Protein AF-A0A518D4C3-F1 (afdb_monomer_lite)

Organism: NCBI:txid2528008

Radius of gyration: 28.23 Å; chains: 1; bounding box: 60×50×98 Å

pLDDT: mean 74.38, std 13.02, range [44.0, 96.69]

Sequence (116 aa):
MKLHIKATRTKRGAALVEYGLLVAGVAVVALAAVAVLGNKVGDLFATSAAVLPGAHEGDNAPIATGQIATTTTVDGVVTLETNPESINTIGENLGVDLSDLVIDTSGNSSSGSGGN

Structure (mmCIF, N/CA/C/O backbone):
data_AF-A0A518D4C3-F1
#
_entry.id   AF-A0A518D4C3-F1
#
loop_
_atom_site.group_PDB
_atom_site.id
_atom_site.type_symbol
_atom_site.label_atom_id
_atom_site.label_alt_id
_atom_site.label_comp_id
_atom_site.label_asym_id
_atom_site.label_entity_id
_atom_site.label_seq_id
_atom_site.pdbx_PDB_ins_code
_atom_site.Cartn_x
_atom_site.Cartn_y
_atom_site.Cartn_z
_atom_site.occupancy
_atom_site.B_iso_or_equiv
_atom_site.auth_seq_id
_atom_site.auth_comp_id
_atom_site.auth_asym_id
_atom_site.auth_atom_id
_atom_site.pdbx_PDB_model_num
ATOM 1 N N . MET A 1 1 ? -36.918 -0.487 57.537 1.00 45.22 1 MET A N 1
ATOM 2 C CA . MET A 1 1 ? -35.991 0.203 56.611 1.00 45.22 1 MET A CA 1
ATOM 3 C C . MET A 1 1 ? -35.555 -0.785 55.540 1.00 45.22 1 MET A C 1
ATOM 5 O O . MET A 1 1 ? -34.977 -1.804 55.889 1.00 45.22 1 MET A O 1
ATOM 9 N N . LYS A 1 2 ? -35.896 -0.552 54.266 1.00 44.00 2 LYS A N 1
ATOM 10 C CA . LYS A 1 2 ? -35.452 -1.403 53.151 1.00 44.00 2 LYS A CA 1
ATOM 11 C C . LYS A 1 2 ? -34.194 -0.789 52.542 1.00 44.00 2 LYS A C 1
ATOM 13 O O . LYS A 1 2 ? -34.238 0.327 52.035 1.00 44.00 2 LYS A O 1
ATOM 18 N N . LEU A 1 3 ? -33.079 -1.505 52.658 1.00 55.97 3 LEU A N 1
ATOM 19 C CA . LEU A 1 3 ? -31.786 -1.097 52.124 1.00 55.97 3 LEU A CA 1
ATOM 20 C C . LEU A 1 3 ? -31.728 -1.495 50.643 1.00 55.97 3 LEU A C 1
ATOM 22 O O . LEU A 1 3 ? -31.588 -2.670 50.309 1.00 55.97 3 LEU A O 1
ATOM 26 N N . HIS A 1 4 ? -31.882 -0.523 49.747 1.00 63.03 4 HIS A N 1
ATOM 27 C CA . HIS A 1 4 ? -31.723 -0.741 48.312 1.00 63.03 4 HIS A CA 1
ATOM 28 C C . HIS A 1 4 ? -30.231 -0.788 47.963 1.00 63.03 4 HIS A C 1
ATOM 30 O O . HIS A 1 4 ? -29.590 0.242 47.757 1.00 63.03 4 HIS A O 1
ATOM 36 N N . ILE A 1 5 ? -29.672 -1.997 47.906 1.00 63.66 5 ILE A N 1
ATOM 37 C CA . ILE A 1 5 ? -28.316 -2.245 47.409 1.00 63.66 5 ILE A CA 1
ATOM 38 C C . ILE A 1 5 ? -28.327 -2.020 45.893 1.00 63.66 5 ILE A C 1
ATOM 40 O O . ILE A 1 5 ? -28.855 -2.824 45.125 1.00 63.66 5 ILE A O 1
ATOM 44 N N . LYS A 1 6 ? -27.775 -0.887 45.457 1.00 59.59 6 LYS A N 1
ATOM 45 C CA . LYS A 1 6 ? -27.627 -0.548 44.040 1.00 59.59 6 LYS A CA 1
ATOM 46 C C . LYS A 1 6 ? -26.431 -1.323 43.482 1.00 59.59 6 LYS A C 1
ATOM 48 O O . LYS A 1 6 ? -25.296 -1.088 43.885 1.00 59.59 6 LYS A O 1
ATOM 53 N N . ALA A 1 7 ? -26.690 -2.260 42.572 1.00 58.16 7 ALA A N 1
ATOM 54 C CA . ALA A 1 7 ? -25.660 -3.062 41.920 1.00 58.16 7 ALA A CA 1
ATOM 55 C C . ALA A 1 7 ? -24.684 -2.167 41.133 1.00 58.16 7 ALA A C 1
ATOM 57 O O . ALA A 1 7 ? -25.041 -1.580 40.111 1.00 58.16 7 ALA A O 1
ATOM 58 N N . THR A 1 8 ? -23.432 -2.086 41.581 1.00 59.84 8 THR A N 1
ATOM 59 C CA . THR A 1 8 ? -22.308 -1.467 40.861 1.00 59.84 8 THR A CA 1
ATOM 60 C C . THR A 1 8 ? -21.817 -2.411 39.753 1.00 59.84 8 THR A C 1
ATOM 62 O O . THR A 1 8 ? -20.685 -2.886 39.741 1.00 59.84 8 THR A O 1
ATOM 65 N N . ARG A 1 9 ? -22.704 -2.758 38.814 1.00 60.16 9 ARG A N 1
ATOM 66 C CA . ARG A 1 9 ? -22.440 -3.751 37.765 1.00 60.16 9 ARG A CA 1
ATOM 67 C C . ARG A 1 9 ? -21.580 -3.141 36.633 1.00 60.16 9 ARG A C 1
ATOM 69 O O . ARG A 1 9 ? -21.970 -2.174 35.990 1.00 60.16 9 ARG A O 1
ATOM 76 N N . THR A 1 10 ? -20.382 -3.709 36.447 1.00 59.38 10 THR A N 1
ATOM 77 C CA . THR A 1 10 ? -19.618 -3.875 35.181 1.00 59.38 10 THR A CA 1
ATOM 78 C C . THR A 1 10 ? -19.096 -2.668 34.378 1.00 59.38 10 THR A C 1
ATOM 80 O O . THR A 1 10 ? -18.765 -2.838 33.208 1.00 59.38 10 THR A O 1
ATOM 83 N N . LYS A 1 11 ? -18.879 -1.480 34.960 1.00 61.22 11 LYS A N 1
ATOM 84 C CA . LYS A 1 11 ? -18.217 -0.375 34.214 1.00 61.22 11 LYS A CA 1
ATOM 85 C C . LYS A 1 11 ? -16.746 -0.637 33.839 1.00 61.22 11 LYS A C 1
ATOM 87 O O . LYS A 1 11 ? -16.250 -0.058 32.883 1.00 61.22 11 LYS A O 1
ATOM 92 N N . ARG A 1 12 ? -16.051 -1.522 34.568 1.00 64.94 12 ARG A N 1
ATOM 93 C CA . ARG A 1 12 ? -14.614 -1.796 34.359 1.00 64.94 12 ARG A CA 1
ATOM 94 C C . ARG A 1 12 ? -14.316 -2.515 33.037 1.00 64.94 12 ARG A C 1
ATOM 96 O O . ARG A 1 12 ? -13.349 -2.166 32.378 1.00 64.94 12 ARG A O 1
ATOM 103 N N . GLY A 1 13 ? -15.146 -3.487 32.646 1.00 67.94 13 GLY A N 1
ATOM 104 C CA . GLY A 1 13 ? -14.976 -4.216 31.381 1.00 67.94 13 GLY A CA 1
ATOM 105 C C . GLY A 1 13 ? -15.432 -3.411 30.163 1.00 67.94 13 GLY A C 1
ATOM 106 O O . GLY A 1 13 ? -14.777 -3.442 29.130 1.00 67.94 13 GLY A O 1
ATOM 107 N N . ALA A 1 14 ? -16.510 -2.633 30.311 1.00 79.56 14 ALA A N 1
ATOM 108 C CA . ALA A 1 14 ? -17.015 -1.758 29.254 1.00 79.56 14 ALA A CA 1
ATOM 109 C C . ALA A 1 14 ? -16.000 -0.668 28.875 1.00 79.56 14 ALA A C 1
ATOM 111 O O . ALA A 1 14 ? -15.735 -0.472 27.695 1.00 79.56 14 ALA A O 1
ATOM 112 N N . ALA A 1 15 ? -15.358 -0.042 29.868 1.00 79.19 15 ALA A N 1
ATOM 113 C CA . ALA A 1 15 ? -14.311 0.947 29.622 1.00 79.19 15 ALA A CA 1
ATOM 114 C C . ALA A 1 15 ? -13.106 0.345 28.874 1.00 79.19 15 ALA A C 1
ATOM 116 O O . ALA A 1 15 ? -12.551 0.975 27.983 1.00 79.19 15 ALA A O 1
ATOM 117 N N . LEU A 1 16 ? -12.719 -0.895 29.199 1.00 81.00 16 LEU A N 1
ATOM 118 C CA . LEU A 1 16 ? -11.617 -1.586 28.522 1.00 81.00 16 LEU A CA 1
ATOM 119 C C . LEU A 1 16 ? -11.909 -1.791 27.024 1.00 81.00 16 LEU A C 1
ATOM 121 O O . LEU A 1 16 ? -11.028 -1.613 26.185 1.00 81.00 16 LEU A O 1
ATOM 125 N N . VAL A 1 17 ? -13.160 -2.120 26.692 1.00 87.69 17 VAL A N 1
ATOM 126 C CA . VAL A 1 17 ? -13.611 -2.308 25.308 1.00 87.69 17 VAL A CA 1
ATOM 127 C C . VAL A 1 17 ? -13.759 -0.977 24.570 1.00 87.69 17 VAL A C 1
ATOM 129 O O . VAL A 1 17 ? -13.381 -0.916 23.406 1.00 87.69 17 VAL A O 1
ATOM 132 N N . GLU A 1 18 ? -14.235 0.092 25.218 1.00 85.56 18 GLU A N 1
ATOM 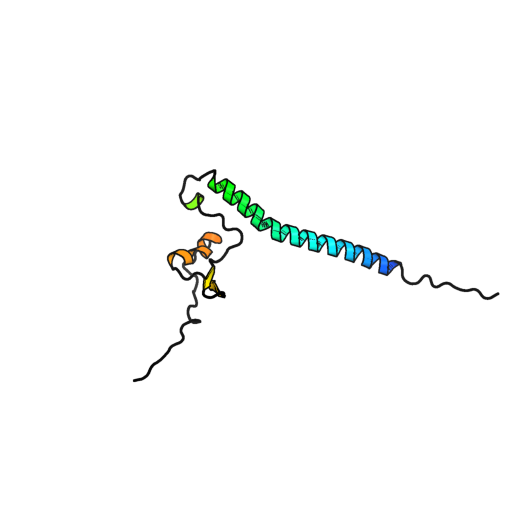133 C CA . GLU A 1 18 ? -14.316 1.430 24.606 1.00 85.56 18 GLU A CA 1
ATOM 134 C C . GLU A 1 18 ? -12.946 1.914 24.128 1.00 85.56 18 GLU A C 1
ATOM 136 O O . GLU A 1 18 ? -12.783 2.246 22.955 1.00 85.56 18 GLU A O 1
ATOM 141 N N . TYR A 1 19 ? -11.937 1.890 25.003 1.00 93.00 19 TYR A N 1
ATOM 142 C CA . TYR A 1 19 ? -10.588 2.304 24.614 1.00 93.00 19 TYR A CA 1
ATOM 143 C C . TYR A 1 19 ? -9.966 1.355 23.580 1.00 93.00 19 TYR A C 1
ATOM 145 O O . TYR A 1 19 ? -9.278 1.820 22.671 1.00 93.00 19 TYR A O 1
ATOM 153 N N . GLY A 1 20 ? -10.246 0.049 23.659 1.00 89.00 20 GLY A N 1
ATOM 154 C CA . GLY A 1 20 ? -9.805 -0.920 22.652 1.00 89.00 20 GLY A CA 1
ATOM 155 C C . GLY A 1 20 ? -10.386 -0.647 21.260 1.00 89.00 20 GLY A C 1
ATOM 156 O O . GLY A 1 20 ? -9.655 -0.676 20.272 1.00 89.00 20 GLY A O 1
ATOM 157 N N . LEU A 1 21 ? -11.677 -0.316 21.178 1.00 89.94 21 LEU A N 1
ATOM 158 C CA . LEU A 1 21 ? -12.353 0.034 19.924 1.00 89.94 21 LEU A CA 1
ATOM 159 C C . LEU A 1 21 ? -11.852 1.358 19.341 1.00 89.94 21 LEU A C 1
ATOM 161 O O . LEU A 1 21 ? -11.672 1.454 18.128 1.00 89.94 21 LEU A O 1
ATOM 165 N N . LEU A 1 22 ? -11.574 2.354 20.186 1.00 93.00 22 LEU A N 1
ATOM 166 C CA . LEU A 1 22 ? -10.980 3.615 19.734 1.00 93.00 22 LEU A CA 1
ATOM 167 C C . LEU A 1 22 ? -9.586 3.401 19.127 1.00 93.00 22 LEU A C 1
ATOM 169 O O . LEU A 1 22 ? -9.308 3.909 18.041 1.00 93.00 22 LEU A O 1
ATOM 173 N N . VAL A 1 23 ? -8.730 2.609 19.781 1.00 94.94 23 VAL A N 1
ATOM 174 C CA . VAL A 1 23 ? -7.390 2.284 19.262 1.00 94.94 23 VAL A CA 1
ATOM 175 C C . VAL A 1 23 ? -7.477 1.475 17.968 1.00 94.94 23 VAL A C 1
ATOM 177 O O . VAL A 1 23 ? -6.766 1.786 17.012 1.00 94.94 23 VAL A O 1
ATOM 180 N N . ALA A 1 24 ? -8.372 0.486 17.897 1.00 94.94 24 ALA A N 1
ATOM 181 C CA . ALA A 1 24 ? -8.587 -0.294 16.680 1.00 94.94 24 ALA A CA 1
ATOM 182 C C . ALA A 1 24 ? -9.036 0.589 15.501 1.00 94.94 24 ALA A C 1
ATOM 184 O O . ALA A 1 24 ? -8.528 0.435 14.392 1.00 94.94 24 ALA A O 1
ATOM 185 N N . GLY A 1 25 ? -9.926 1.557 15.742 1.00 95.69 25 GLY A N 1
ATOM 186 C CA . GLY A 1 25 ? -10.369 2.505 14.718 1.00 95.69 25 GLY A CA 1
ATOM 187 C C . GLY A 1 25 ? -9.225 3.355 14.160 1.00 95.69 25 GLY A C 1
ATOM 188 O O . GLY A 1 25 ? -9.053 3.435 12.944 1.00 95.69 25 GLY A O 1
ATOM 189 N N . VAL A 1 26 ? -8.397 3.936 15.034 1.00 96.12 26 VAL A N 1
ATOM 190 C CA . VAL A 1 26 ? -7.228 4.730 14.608 1.00 96.12 26 VAL A CA 1
ATOM 191 C C . VAL A 1 26 ? -6.218 3.867 13.851 1.00 96.12 26 VAL A C 1
ATOM 193 O O . VAL A 1 26 ? -5.689 4.305 12.831 1.00 96.12 26 VAL A O 1
ATOM 196 N N . ALA A 1 27 ? -5.988 2.630 14.300 1.00 96.56 27 ALA A N 1
ATOM 197 C CA . ALA A 1 27 ? -5.075 1.704 13.637 1.00 96.56 27 ALA A CA 1
ATOM 198 C C . ALA A 1 27 ? -5.516 1.375 12.201 1.00 96.56 27 ALA A C 1
ATOM 200 O O . ALA A 1 27 ? -4.691 1.409 11.289 1.00 96.56 27 ALA A O 1
ATOM 201 N N . VAL A 1 28 ? -6.809 1.118 11.975 1.00 96.69 28 VAL A N 1
ATOM 202 C CA . VAL A 1 28 ? -7.346 0.845 10.629 1.00 96.69 28 VAL A CA 1
ATOM 203 C C . VAL A 1 28 ? -7.195 2.059 9.711 1.00 96.69 28 VAL A C 1
ATOM 205 O O . VAL A 1 28 ? -6.780 1.909 8.562 1.00 96.69 28 VAL A O 1
ATOM 208 N N . VAL A 1 29 ? -7.478 3.266 10.210 1.00 95.69 29 VAL A N 1
ATOM 209 C CA . VAL A 1 29 ? -7.314 4.504 9.428 1.00 95.69 29 VAL A CA 1
ATOM 210 C C . VAL A 1 29 ? -5.847 4.739 9.072 1.00 95.69 29 VAL A C 1
ATOM 212 O O . VAL A 1 29 ? -5.543 5.055 7.922 1.00 95.69 29 VAL A O 1
ATOM 215 N N . ALA A 1 30 ? -4.933 4.546 10.025 1.00 95.19 30 ALA A N 1
ATOM 216 C CA . ALA A 1 30 ? -3.500 4.664 9.776 1.00 95.19 30 ALA A CA 1
ATOM 217 C C . ALA A 1 30 ? -3.024 3.642 8.732 1.00 95.19 30 ALA A C 1
ATOM 219 O O . ALA A 1 30 ? -2.285 4.002 7.819 1.00 95.19 30 ALA A O 1
ATOM 220 N N . LEU A 1 31 ? -3.494 2.395 8.810 1.00 94.00 31 LEU A N 1
ATOM 221 C CA . LEU A 1 31 ? -3.158 1.352 7.841 1.00 94.00 31 LEU A CA 1
ATOM 222 C C . LEU A 1 31 ? -3.670 1.690 6.433 1.00 94.00 31 LEU A C 1
ATOM 224 O O . LEU A 1 31 ? -2.920 1.569 5.466 1.00 94.00 31 LEU A O 1
ATOM 228 N N . ALA A 1 32 ? -4.907 2.178 6.314 1.00 92.94 32 ALA A N 1
ATOM 229 C CA . ALA A 1 32 ? -5.458 2.630 5.037 1.00 92.94 32 ALA A CA 1
ATOM 230 C C . ALA A 1 32 ? -4.669 3.818 4.459 1.00 92.94 32 ALA A C 1
ATOM 232 O O . ALA A 1 32 ? -4.368 3.842 3.265 1.00 92.94 32 ALA A O 1
ATOM 233 N N . ALA A 1 33 ? -4.287 4.780 5.304 1.00 93.31 33 ALA A N 1
ATOM 234 C CA . ALA A 1 33 ? -3.474 5.918 4.890 1.00 93.31 33 ALA A CA 1
ATOM 235 C C . ALA A 1 33 ? -2.098 5.476 4.371 1.00 93.31 33 ALA A C 1
ATOM 237 O O . ALA A 1 33 ? -1.681 5.933 3.310 1.00 93.31 33 ALA A O 1
ATOM 238 N N . VAL A 1 34 ? -1.421 4.558 5.069 1.00 91.75 34 VAL A N 1
ATOM 239 C CA . VAL A 1 34 ? -0.117 4.018 4.644 1.00 91.75 34 VAL A CA 1
ATOM 240 C C . VAL A 1 34 ? -0.239 3.256 3.323 1.00 91.75 34 VAL A C 1
ATOM 242 O O . VAL A 1 34 ? 0.578 3.469 2.428 1.00 91.75 34 VAL A O 1
ATOM 245 N N . ALA A 1 35 ? -1.280 2.434 3.162 1.00 88.56 35 ALA A N 1
ATOM 246 C CA . ALA A 1 35 ? -1.515 1.682 1.931 1.00 88.56 35 ALA A CA 1
ATOM 247 C C . ALA A 1 35 ? -1.710 2.599 0.708 1.00 88.56 35 ALA A C 1
ATOM 249 O O . ALA A 1 35 ? -1.146 2.341 -0.352 1.00 88.56 35 ALA A O 1
ATOM 250 N N . VAL A 1 36 ? -2.460 3.697 0.853 1.00 87.31 36 VAL A N 1
ATOM 251 C CA . VAL A 1 36 ? -2.673 4.670 -0.237 1.00 87.31 36 VAL A CA 1
ATOM 252 C C . VAL A 1 36 ? -1.444 5.557 -0.468 1.00 87.31 36 VAL A C 1
ATOM 254 O O . VAL A 1 36 ? -1.171 5.960 -1.601 1.00 87.31 36 VAL A O 1
ATOM 257 N N . LEU A 1 37 ? -0.705 5.889 0.591 1.00 89.44 37 LEU A N 1
ATOM 258 C CA . LEU A 1 37 ? 0.460 6.767 0.511 1.00 89.44 37 LEU A CA 1
ATOM 259 C C . LEU A 1 37 ? 1.648 6.104 -0.202 1.00 89.44 37 LEU A C 1
ATOM 261 O O . LEU A 1 37 ? 2.369 6.804 -0.908 1.00 89.44 37 LEU A O 1
ATOM 265 N N . GLY A 1 38 ? 1.830 4.786 -0.065 1.00 83.62 38 GLY A N 1
ATOM 266 C CA . GLY A 1 38 ? 2.965 4.052 -0.644 1.00 83.62 38 GLY A CA 1
ATOM 267 C C . GLY A 1 38 ? 3.173 4.308 -2.142 1.00 83.62 38 GLY A C 1
ATOM 268 O O . GLY A 1 38 ? 4.249 4.750 -2.540 1.00 83.62 38 GLY A O 1
ATOM 269 N N . ASN A 1 39 ? 2.129 4.136 -2.959 1.00 84.44 39 ASN A N 1
ATOM 270 C CA . ASN A 1 39 ? 2.226 4.365 -4.408 1.00 84.44 39 ASN A CA 1
ATOM 271 C C . ASN A 1 39 ? 2.507 5.836 -4.749 1.00 84.44 39 ASN A C 1
ATOM 273 O O . ASN A 1 39 ? 3.335 6.119 -5.603 1.00 84.44 39 ASN A O 1
ATOM 277 N N . LYS A 1 40 ? 1.890 6.782 -4.028 1.00 87.31 40 LYS A N 1
ATOM 278 C CA . LYS A 1 40 ? 2.086 8.227 -4.259 1.00 87.31 40 LYS A CA 1
ATOM 279 C C . LYS A 1 40 ? 3.516 8.673 -3.968 1.00 87.31 40 LYS A C 1
ATOM 281 O O . LYS A 1 40 ? 4.038 9.556 -4.640 1.00 87.31 40 LYS A O 1
ATOM 286 N N . VAL A 1 41 ? 4.135 8.090 -2.943 1.00 89.75 41 VAL A N 1
ATOM 287 C CA . VAL A 1 41 ? 5.551 8.321 -2.644 1.00 89.75 41 VAL A CA 1
ATOM 288 C C . VAL A 1 41 ? 6.418 7.751 -3.769 1.00 89.75 41 VAL A C 1
ATOM 290 O O . VAL A 1 41 ? 7.331 8.439 -4.220 1.00 89.75 41 VAL A O 1
ATOM 293 N N . GLY A 1 42 ? 6.087 6.560 -4.278 1.00 86.75 42 GLY A N 1
ATOM 294 C CA . GLY A 1 42 ? 6.713 5.982 -5.472 1.00 86.75 42 GLY A CA 1
ATOM 295 C C . GLY A 1 42 ? 6.657 6.911 -6.690 1.00 86.75 42 GLY A C 1
ATOM 296 O O . GLY A 1 42 ? 7.695 7.191 -7.286 1.00 86.75 42 GLY A O 1
ATOM 297 N N . ASP A 1 43 ? 5.487 7.480 -6.994 1.00 84.44 43 ASP A N 1
ATOM 298 C CA . ASP A 1 43 ? 5.295 8.417 -8.114 1.00 84.44 43 ASP A CA 1
ATOM 299 C C . ASP A 1 43 ? 6.143 9.699 -7.974 1.00 84.44 43 ASP A C 1
ATOM 301 O O . ASP A 1 43 ? 6.654 10.239 -8.962 1.00 84.44 43 ASP A O 1
ATOM 305 N N . LEU A 1 44 ? 6.334 10.197 -6.744 1.00 87.38 44 LEU A N 1
ATOM 306 C CA . LEU A 1 44 ? 7.205 11.350 -6.477 1.00 87.38 44 LEU A CA 1
ATOM 307 C C . LEU A 1 44 ? 8.678 11.032 -6.753 1.00 87.38 44 LEU A C 1
ATOM 309 O O . LEU A 1 44 ? 9.386 11.855 -7.344 1.00 87.38 44 LEU A O 1
ATOM 313 N N . PHE A 1 45 ? 9.142 9.846 -6.359 1.00 87.19 45 PHE A N 1
ATOM 314 C CA . PHE A 1 45 ? 10.494 9.397 -6.684 1.00 87.19 45 PHE A CA 1
ATOM 315 C C . PHE A 1 45 ? 10.658 9.156 -8.187 1.00 87.19 45 PHE A C 1
ATOM 317 O O . PHE A 1 45 ? 11.658 9.599 -8.747 1.00 87.19 45 PHE A O 1
ATOM 324 N N . ALA A 1 46 ? 9.658 8.571 -8.852 1.00 84.38 46 ALA A N 1
ATOM 325 C CA . ALA A 1 46 ? 9.641 8.385 -10.304 1.00 84.38 46 ALA A CA 1
ATOM 326 C C . ALA A 1 46 ? 9.778 9.719 -11.052 1.00 84.38 46 ALA A C 1
ATOM 328 O O . ALA A 1 46 ? 10.604 9.863 -11.949 1.00 84.38 46 ALA A O 1
ATOM 329 N N . THR A 1 47 ? 9.010 10.725 -10.627 1.00 85.06 47 THR A N 1
ATOM 330 C CA . THR A 1 47 ? 9.078 12.083 -11.185 1.00 85.06 47 THR A CA 1
ATOM 331 C C . THR A 1 47 ? 10.456 12.705 -10.968 1.00 85.06 47 THR A C 1
ATOM 333 O O . THR A 1 47 ? 11.002 13.342 -11.865 1.00 85.06 47 THR A O 1
ATOM 336 N N . SER A 1 48 ? 11.040 12.508 -9.784 1.00 85.62 48 SER A N 1
ATOM 337 C CA . SER A 1 48 ? 12.368 13.038 -9.466 1.00 85.62 48 SER A CA 1
ATOM 338 C C . SER A 1 48 ? 13.459 12.374 -10.313 1.00 85.62 48 SER A C 1
ATOM 340 O O . SER A 1 48 ? 14.326 13.077 -10.825 1.00 85.62 48 SER A O 1
ATOM 342 N N . ALA A 1 49 ? 13.385 11.054 -10.518 1.00 83.31 49 ALA A N 1
ATOM 343 C CA . ALA A 1 49 ? 14.294 10.305 -11.386 1.00 83.31 49 ALA A CA 1
ATOM 344 C C . ALA A 1 49 ? 14.165 10.731 -12.859 1.00 83.31 49 ALA A C 1
ATOM 346 O O . ALA A 1 49 ? 15.170 10.927 -13.532 1.00 83.31 49 ALA A O 1
ATOM 347 N N . ALA A 1 50 ? 12.945 10.990 -13.340 1.00 80.38 50 ALA A N 1
ATOM 348 C CA . ALA A 1 50 ? 12.724 11.489 -14.698 1.00 80.38 50 ALA A CA 1
ATOM 349 C C . ALA A 1 50 ? 13.348 12.879 -14.945 1.00 80.38 50 ALA A C 1
ATOM 351 O O . ALA A 1 50 ? 13.758 13.187 -16.063 1.00 80.38 50 ALA A O 1
ATOM 352 N N . VAL A 1 51 ? 13.424 13.729 -13.913 1.00 84.69 51 VAL A N 1
ATOM 353 C CA . VAL A 1 51 ? 14.053 15.062 -13.994 1.00 84.69 51 VAL A CA 1
ATOM 354 C C . VAL A 1 51 ? 15.576 14.999 -13.806 1.00 84.69 51 VAL A C 1
ATOM 356 O O . VAL A 1 51 ? 16.289 15.888 -14.274 1.00 84.69 51 VAL A O 1
ATOM 359 N N . LEU A 1 52 ? 16.086 13.957 -13.146 1.00 84.62 52 LEU A N 1
ATOM 360 C CA . LEU A 1 52 ? 17.507 13.728 -12.870 1.00 84.62 52 LEU A CA 1
ATOM 361 C C . LEU A 1 52 ? 17.976 12.440 -13.570 1.00 84.62 52 LEU A C 1
ATOM 363 O O . LEU A 1 52 ? 18.212 11.442 -12.888 1.00 84.62 52 LEU A O 1
ATOM 367 N N . PRO A 1 53 ? 18.106 12.447 -14.912 1.00 79.50 53 PRO A N 1
ATOM 368 C CA . PRO A 1 53 ? 18.447 11.246 -15.660 1.00 79.50 53 PRO A CA 1
ATOM 369 C C . PRO A 1 53 ? 19.816 10.692 -15.247 1.00 79.50 53 PRO A C 1
ATOM 371 O O . PRO A 1 53 ? 20.791 11.437 -15.093 1.00 79.50 53 PRO A O 1
ATOM 374 N N . GLY A 1 54 ? 19.869 9.374 -15.068 1.00 77.31 54 GLY A N 1
ATOM 375 C CA . GLY A 1 54 ? 21.080 8.624 -14.767 1.00 77.31 54 GLY A CA 1
ATOM 376 C C . GLY A 1 54 ? 21.974 8.439 -15.992 1.00 77.31 54 GLY A C 1
ATOM 377 O O . GLY A 1 54 ? 21.624 8.779 -17.124 1.00 77.31 54 GLY A O 1
ATOM 378 N N . ALA A 1 55 ? 23.175 7.915 -15.753 1.00 69.56 55 ALA A N 1
ATOM 379 C CA . ALA A 1 55 ? 24.204 7.771 -16.782 1.00 69.56 55 ALA A CA 1
ATOM 380 C C . ALA A 1 55 ? 23.923 6.624 -17.769 1.00 69.56 55 ALA A C 1
ATOM 382 O O . ALA A 1 55 ? 24.549 6.578 -18.828 1.00 69.56 55 ALA A O 1
ATOM 383 N N . HIS A 1 56 ? 23.001 5.716 -17.435 1.00 64.69 56 HIS A N 1
ATOM 384 C CA . HIS A 1 56 ? 22.653 4.560 -18.254 1.00 64.69 56 HIS A CA 1
ATOM 385 C C . HIS A 1 56 ? 21.159 4.544 -18.582 1.00 64.69 56 HIS A C 1
ATOM 387 O O . HIS A 1 56 ? 20.327 5.003 -17.805 1.00 64.69 56 HIS A O 1
ATOM 393 N N . GLU A 1 57 ? 20.811 3.978 -19.738 1.00 59.84 57 GLU A N 1
ATOM 394 C CA . GLU A 1 57 ? 19.432 3.924 -20.248 1.00 59.84 57 GLU A CA 1
ATOM 395 C C . GLU A 1 57 ? 18.470 3.196 -19.293 1.00 59.84 57 GLU A C 1
ATOM 397 O O . GLU A 1 57 ? 17.301 3.564 -19.209 1.00 59.84 57 GLU A O 1
ATOM 402 N N . GLY A 1 58 ? 18.975 2.235 -18.510 1.00 63.09 58 GLY A N 1
ATOM 403 C CA . GLY A 1 58 ? 18.203 1.538 -17.476 1.00 63.09 58 GLY A CA 1
ATOM 404 C C . GLY A 1 58 ? 17.827 2.404 -16.266 1.00 63.09 58 GLY A C 1
ATOM 405 O O . GLY A 1 58 ? 16.815 2.135 -15.627 1.00 63.09 58 GLY A O 1
ATOM 406 N N . ASP A 1 59 ? 18.575 3.475 -15.982 1.00 67.44 59 ASP A N 1
ATOM 407 C CA . ASP A 1 59 ? 18.332 4.356 -14.826 1.00 67.44 59 ASP A CA 1
ATOM 408 C C . ASP A 1 59 ? 17.164 5.329 -15.070 1.00 67.44 59 ASP A C 1
ATOM 410 O O . ASP A 1 59 ? 16.632 5.929 -14.135 1.00 67.44 59 ASP A O 1
ATOM 414 N N . ASN A 1 60 ? 16.761 5.483 -16.335 1.00 69.25 60 ASN A N 1
ATOM 415 C CA . ASN A 1 60 ? 15.695 6.388 -16.768 1.00 69.25 60 ASN A CA 1
ATOM 416 C C . ASN A 1 60 ? 14.368 5.653 -17.008 1.00 69.25 60 ASN A C 1
ATOM 418 O O . ASN A 1 60 ? 13.414 6.245 -17.522 1.00 69.25 60 ASN A O 1
ATOM 422 N N . ALA A 1 61 ? 14.305 4.361 -16.676 1.00 70.38 61 ALA A N 1
ATOM 423 C CA . ALA A 1 61 ? 13.092 3.573 -16.798 1.00 70.38 61 ALA A CA 1
ATOM 424 C C . ALA A 1 61 ? 12.021 4.033 -15.781 1.00 70.38 61 ALA A C 1
ATOM 426 O O . ALA A 1 61 ? 12.353 4.541 -14.705 1.00 70.38 61 ALA A O 1
ATOM 427 N N . PRO A 1 62 ? 10.721 3.857 -16.087 1.00 69.62 62 PRO A N 1
ATOM 428 C CA . PRO A 1 62 ? 9.649 4.162 -15.145 1.00 69.62 62 PRO A CA 1
ATOM 429 C C . PRO A 1 62 ? 9.817 3.398 -13.824 1.00 69.62 62 PRO A C 1
ATOM 431 O O . PRO A 1 62 ? 9.926 2.174 -13.816 1.00 69.62 62 PRO A O 1
ATOM 434 N N . ILE A 1 63 ? 9.781 4.108 -12.693 1.00 72.19 63 ILE A N 1
ATOM 435 C CA . ILE A 1 63 ? 9.823 3.478 -11.367 1.00 72.19 63 ILE A CA 1
ATOM 436 C C . ILE A 1 63 ? 8.460 2.838 -11.078 1.00 72.19 63 ILE A C 1
ATOM 438 O O . ILE A 1 63 ? 7.512 3.511 -10.669 1.00 72.19 63 ILE A O 1
ATOM 442 N N . ALA A 1 64 ? 8.357 1.527 -11.284 1.00 69.88 64 ALA A N 1
ATOM 443 C CA . ALA A 1 64 ? 7.147 0.759 -11.016 1.00 69.88 64 ALA A CA 1
ATOM 444 C C . ALA A 1 64 ? 7.116 0.277 -9.552 1.00 69.88 64 ALA A C 1
ATOM 446 O O . ALA A 1 64 ? 7.707 -0.738 -9.189 1.00 69.88 64 ALA A O 1
ATOM 447 N N . THR A 1 65 ? 6.419 1.004 -8.674 1.00 71.19 65 THR A N 1
ATOM 448 C CA . THR A 1 65 ? 6.219 0.578 -7.276 1.00 71.19 65 THR A CA 1
ATOM 449 C C . THR A 1 65 ? 5.179 -0.539 -7.191 1.00 71.19 65 THR A C 1
ATOM 451 O O . THR A 1 65 ? 4.031 -0.361 -7.589 1.00 71.19 65 THR A O 1
ATOM 454 N N . GLY A 1 66 ? 5.566 -1.688 -6.627 1.00 70.06 66 GLY A N 1
ATOM 455 C CA . GLY A 1 66 ? 4.646 -2.783 -6.290 1.00 70.06 66 GLY A CA 1
ATOM 456 C C . GLY A 1 66 ? 4.217 -3.681 -7.458 1.00 70.06 66 GLY A C 1
ATOM 457 O O . GLY A 1 66 ? 3.483 -4.642 -7.235 1.00 70.06 66 GLY A O 1
ATOM 458 N N . GLN A 1 67 ? 4.685 -3.417 -8.680 1.00 72.00 67 GLN A N 1
ATOM 459 C CA . GLN A 1 67 ? 4.454 -4.283 -9.835 1.00 72.00 67 GLN A CA 1
ATOM 460 C C . GLN A 1 67 ? 5.572 -5.323 -9.929 1.00 72.00 67 GLN A C 1
ATOM 462 O O . GLN A 1 67 ? 6.679 -5.022 -10.357 1.00 72.00 67 GLN A O 1
ATOM 467 N N . ILE A 1 68 ? 5.279 -6.557 -9.518 1.00 73.19 68 ILE A N 1
ATOM 468 C CA . ILE A 1 68 ? 6.246 -7.663 -9.589 1.00 73.19 68 ILE A CA 1
ATOM 469 C C . ILE A 1 68 ? 6.169 -8.382 -10.936 1.00 73.19 68 ILE A C 1
ATOM 471 O O . ILE A 1 68 ? 7.192 -8.785 -11.470 1.00 73.19 68 ILE A O 1
ATOM 475 N N . ALA A 1 69 ? 4.970 -8.489 -11.508 1.00 75.38 69 ALA A N 1
ATOM 476 C CA . ALA A 1 69 ? 4.731 -9.057 -12.827 1.00 75.38 69 ALA A CA 1
ATOM 477 C C . ALA A 1 69 ? 3.945 -8.059 -13.674 1.00 75.38 69 ALA A C 1
ATOM 479 O O . ALA A 1 69 ? 2.993 -7.438 -13.192 1.00 75.38 69 ALA A O 1
ATOM 480 N N . THR A 1 70 ? 4.339 -7.904 -14.934 1.00 76.44 70 THR A N 1
ATOM 481 C CA . THR A 1 70 ? 3.608 -7.057 -15.875 1.00 76.44 70 THR A CA 1
ATOM 482 C C . THR A 1 70 ? 2.279 -7.711 -16.218 1.00 76.44 70 THR A C 1
ATOM 484 O O . THR A 1 70 ? 2.224 -8.888 -16.571 1.00 76.44 70 THR A O 1
ATOM 487 N N . THR A 1 71 ? 1.195 -6.955 -16.058 1.00 75.69 71 THR A N 1
ATOM 488 C CA . THR A 1 71 ? -0.162 -7.410 -16.367 1.00 75.69 71 THR A CA 1
ATOM 489 C C . THR A 1 71 ? -0.754 -6.535 -17.455 1.00 75.69 71 THR A C 1
ATOM 491 O O . THR A 1 71 ? -0.518 -5.328 -17.487 1.00 75.69 71 THR A O 1
ATOM 494 N N . THR A 1 72 ? -1.524 -7.145 -18.343 1.00 78.94 72 THR A N 1
ATOM 495 C CA . THR A 1 72 ? -2.246 -6.480 -19.417 1.00 78.94 72 THR A CA 1
ATOM 496 C C . THR A 1 72 ? -3.728 -6.792 -19.296 1.00 78.94 72 THR A C 1
ATOM 498 O O . THR A 1 72 ? -4.126 -7.869 -18.843 1.00 78.94 72 THR A O 1
ATOM 501 N N . THR A 1 73 ? -4.567 -5.823 -19.642 1.00 82.19 73 THR A N 1
ATOM 502 C CA . THR A 1 73 ? -6.017 -6.014 -19.617 1.00 82.19 73 THR A CA 1
ATOM 503 C C . THR A 1 73 ? -6.479 -6.389 -21.013 1.00 82.19 73 THR A C 1
ATOM 505 O O . THR A 1 73 ? -6.466 -5.551 -21.912 1.00 82.19 73 THR A O 1
ATOM 508 N N . VAL A 1 74 ? -6.9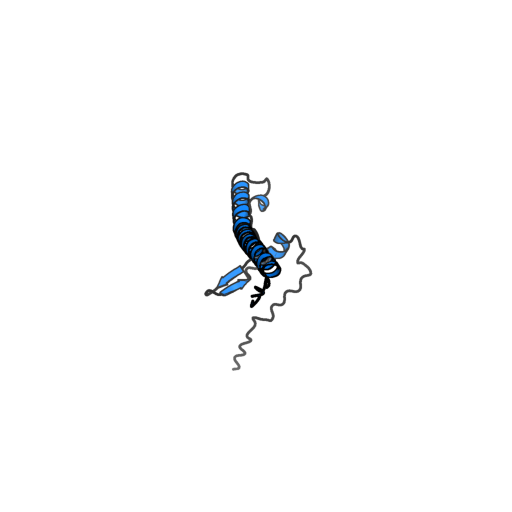22 -7.633 -21.175 1.00 80.50 74 VAL A N 1
ATOM 509 C CA . VAL A 1 74 ? -7.545 -8.125 -22.408 1.00 80.50 74 VAL A CA 1
ATOM 510 C C . VAL A 1 74 ? -9.015 -8.361 -22.098 1.00 80.50 74 VAL A C 1
ATOM 512 O O . VAL A 1 74 ? -9.346 -9.091 -21.167 1.00 80.50 74 VAL A O 1
ATOM 515 N N . ASP A 1 75 ? -9.901 -7.671 -22.815 1.00 84.75 75 ASP A N 1
ATOM 516 C CA . ASP A 1 75 ? -11.358 -7.790 -22.656 1.00 84.75 75 ASP A CA 1
ATOM 517 C C . ASP A 1 75 ? -11.866 -7.602 -21.210 1.00 84.75 75 ASP A C 1
ATOM 519 O O . ASP A 1 75 ? -12.824 -8.231 -20.765 1.00 84.75 75 ASP A O 1
ATOM 523 N N . GLY A 1 76 ? -11.215 -6.715 -20.448 1.00 80.31 76 GLY A N 1
ATOM 524 C CA . GLY A 1 76 ? -11.582 -6.415 -19.059 1.00 80.31 76 GLY A CA 1
ATOM 525 C C . GLY A 1 76 ? -11.097 -7.444 -18.033 1.00 80.31 76 GLY A C 1
ATOM 526 O O . GLY A 1 76 ? -11.366 -7.283 -16.841 1.00 80.31 76 GLY A O 1
ATOM 527 N N . VAL A 1 77 ? -10.358 -8.467 -18.468 1.00 80.25 77 VAL A N 1
ATOM 528 C CA . VAL A 1 77 ? -9.678 -9.429 -17.599 1.00 80.25 77 VAL A CA 1
ATOM 529 C C . VAL A 1 77 ? -8.210 -9.034 -17.470 1.00 80.25 77 VAL A C 1
ATOM 531 O O . VAL A 1 77 ? -7.515 -8.826 -18.463 1.00 80.25 77 VAL A O 1
ATOM 534 N N . VAL A 1 78 ? -7.730 -8.940 -16.228 1.00 84.69 78 VAL A N 1
ATOM 535 C CA . VAL A 1 78 ? -6.308 -8.733 -15.938 1.00 84.69 78 VAL A CA 1
ATOM 536 C C . VAL A 1 78 ? -5.578 -10.051 -16.185 1.00 84.69 78 VAL A C 1
ATOM 538 O O . VAL A 1 78 ? -5.792 -11.034 -15.477 1.00 84.69 78 VAL A O 1
ATOM 541 N N . THR A 1 79 ? -4.734 -10.065 -17.207 1.00 78.75 79 THR A N 1
ATOM 542 C CA . THR A 1 79 ? -3.893 -11.197 -17.614 1.00 78.75 79 THR A CA 1
ATOM 543 C C . THR A 1 79 ? -2.421 -10.835 -17.441 1.00 78.75 79 THR A C 1
ATOM 545 O O . THR A 1 79 ? -2.083 -9.659 -17.349 1.00 78.75 79 THR A O 1
ATOM 548 N N . LEU A 1 80 ? -1.530 -11.821 -17.356 1.00 76.38 80 LEU A N 1
ATOM 549 C CA . LEU A 1 80 ? -0.089 -11.556 -17.408 1.00 76.38 80 LEU A CA 1
ATOM 550 C C . LEU A 1 80 ? 0.277 -11.091 -18.824 1.00 76.38 80 LEU A C 1
ATOM 552 O O . LEU A 1 80 ? -0.253 -11.625 -19.795 1.00 76.38 80 LEU A O 1
ATOM 556 N N . GLU A 1 81 ? 1.161 -10.107 -18.943 1.00 74.00 81 GLU A N 1
ATOM 557 C CA . GLU A 1 81 ? 1.677 -9.670 -20.241 1.00 74.00 81 GLU A CA 1
ATOM 558 C C . GLU A 1 81 ? 2.533 -10.787 -20.856 1.00 74.00 81 GLU A C 1
ATOM 560 O O . GLU A 1 81 ? 3.497 -11.252 -20.247 1.00 74.00 81 GLU A O 1
ATOM 565 N N . THR A 1 82 ? 2.149 -11.247 -22.048 1.00 68.12 82 THR A N 1
ATOM 566 C CA . THR A 1 82 ? 2.771 -12.392 -22.734 1.00 68.12 82 THR A CA 1
ATOM 567 C C . THR A 1 82 ? 3.734 -11.986 -23.844 1.00 68.12 82 THR A C 1
ATOM 569 O O . THR A 1 82 ? 4.279 -12.865 -24.513 1.00 68.12 82 THR A O 1
ATOM 572 N N . ASN A 1 83 ? 3.945 -10.687 -24.085 1.00 68.00 83 ASN A N 1
ATOM 573 C CA . ASN A 1 83 ? 4.980 -10.231 -25.004 1.00 68.00 83 ASN A CA 1
ATOM 574 C C . ASN A 1 83 ? 6.355 -10.720 -24.505 1.00 68.00 83 ASN A C 1
ATOM 576 O O . ASN A 1 83 ? 6.770 -10.301 -23.423 1.00 68.00 83 ASN A O 1
ATOM 580 N N . PRO A 1 84 ? 7.084 -11.562 -25.265 1.00 57.91 84 PRO A N 1
ATOM 581 C CA . PRO A 1 84 ? 8.367 -12.128 -24.845 1.00 57.91 84 PRO A CA 1
ATOM 582 C C . PRO A 1 84 ? 9.435 -11.085 -24.490 1.00 57.91 84 PRO A C 1
ATOM 584 O O . PRO A 1 84 ? 10.317 -11.387 -23.693 1.00 57.91 84 PRO A O 1
ATOM 587 N N . GLU A 1 85 ? 9.329 -9.853 -24.995 1.00 60.88 85 GLU A N 1
ATOM 588 C CA . GLU A 1 85 ? 10.217 -8.739 -24.622 1.00 60.88 85 GLU A CA 1
ATOM 589 C C . GLU A 1 85 ? 9.910 -8.158 -23.226 1.00 60.88 85 GLU A C 1
ATOM 591 O O . GLU A 1 85 ? 10.735 -7.461 -22.648 1.00 60.88 85 GLU A O 1
ATOM 596 N N . SER A 1 86 ? 8.734 -8.449 -22.658 1.00 58.81 86 SER A N 1
ATOM 597 C CA . SER A 1 86 ? 8.273 -7.985 -21.337 1.00 58.81 86 SER A CA 1
ATOM 598 C C . SER A 1 86 ? 8.298 -9.076 -20.254 1.00 58.81 86 SER A C 1
ATOM 600 O O . SER A 1 86 ? 8.125 -8.761 -19.077 1.00 58.81 86 SER A O 1
ATOM 602 N N . ILE A 1 87 ? 8.538 -10.347 -20.610 1.00 57.56 87 ILE A N 1
ATOM 603 C CA . ILE A 1 87 ? 8.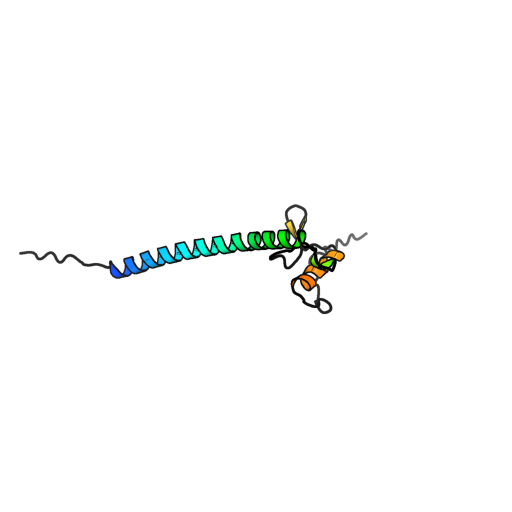500 -11.498 -19.679 1.00 57.56 87 ILE A CA 1
ATOM 604 C C . ILE A 1 87 ? 9.642 -11.461 -18.643 1.00 57.56 87 ILE A C 1
ATOM 606 O O . ILE A 1 87 ? 9.487 -11.996 -17.544 1.00 57.56 87 ILE A O 1
ATOM 610 N N . ASN A 1 88 ? 10.752 -10.767 -18.920 1.00 63.22 88 ASN A N 1
ATOM 611 C CA . ASN A 1 88 ? 11.860 -10.646 -17.964 1.00 63.22 88 ASN A CA 1
ATOM 612 C C . ASN A 1 88 ? 11.597 -9.650 -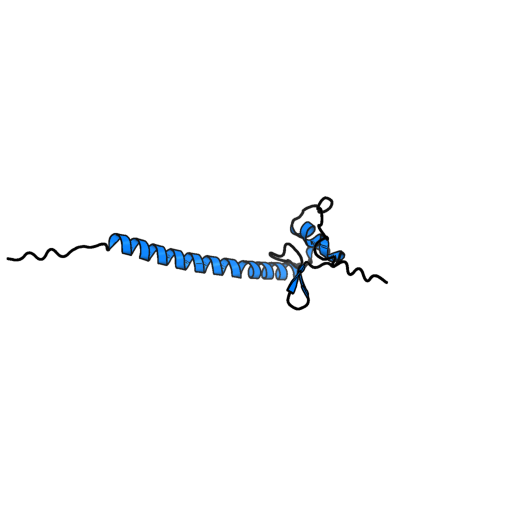16.818 1.00 63.22 88 ASN A C 1
ATOM 614 O O . ASN A 1 88 ? 12.417 -9.517 -15.913 1.00 63.22 88 ASN A O 1
ATOM 618 N N . THR A 1 89 ? 10.432 -8.991 -16.785 1.00 69.56 89 THR A N 1
ATOM 619 C CA . THR A 1 89 ? 10.155 -8.001 -15.732 1.00 69.56 89 THR A CA 1
ATOM 620 C C . THR A 1 89 ? 10.175 -8.595 -14.324 1.00 69.56 89 THR A C 1
ATOM 622 O O . THR A 1 89 ? 10.562 -7.898 -13.400 1.00 69.56 89 THR A O 1
ATOM 625 N N . ILE A 1 90 ? 9.843 -9.876 -14.114 1.00 74.44 90 ILE A N 1
ATOM 626 C CA . ILE A 1 90 ? 9.914 -10.481 -12.766 1.00 74.44 90 ILE A CA 1
ATOM 627 C C . ILE A 1 90 ? 11.371 -10.629 -12.299 1.00 74.44 90 ILE A C 1
ATOM 629 O O . ILE A 1 90 ? 11.682 -10.348 -11.142 1.00 74.44 90 ILE A O 1
ATOM 633 N N . GLY A 1 91 ? 12.264 -11.050 -13.198 1.00 72.94 91 GLY A N 1
ATOM 634 C CA . GLY A 1 91 ? 13.690 -11.216 -12.923 1.00 72.94 91 GLY A CA 1
ATOM 635 C C . GLY A 1 91 ? 14.375 -9.876 -12.708 1.00 72.94 91 GLY A C 1
ATOM 636 O O . GLY A 1 91 ? 15.122 -9.705 -11.747 1.00 72.94 91 GLY A O 1
ATOM 637 N N . GLU A 1 92 ? 14.028 -8.897 -13.537 1.00 75.12 92 GLU A N 1
ATOM 638 C CA . GLU A 1 92 ? 14.510 -7.518 -13.446 1.00 75.12 92 GLU A CA 1
ATOM 639 C C . GLU A 1 92 ? 13.996 -6.805 -12.184 1.00 75.12 92 GLU A C 1
ATOM 641 O O . GLU A 1 92 ? 14.780 -6.171 -11.480 1.00 75.12 92 GLU A O 1
ATOM 646 N N . ASN A 1 93 ? 12.715 -6.963 -11.830 1.00 70.06 93 ASN A N 1
ATOM 647 C CA . ASN A 1 93 ? 12.111 -6.292 -10.671 1.00 70.06 93 ASN A CA 1
ATOM 648 C C . ASN A 1 93 ? 12.483 -6.936 -9.326 1.00 70.06 93 ASN A C 1
ATOM 650 O O . ASN A 1 93 ? 12.461 -6.256 -8.299 1.00 70.06 93 ASN A O 1
ATOM 654 N N . LEU A 1 94 ? 12.797 -8.237 -9.299 1.00 76.25 94 LEU A N 1
ATOM 655 C CA . LEU A 1 94 ? 13.185 -8.956 -8.076 1.00 76.25 94 LEU A CA 1
ATOM 656 C C . LEU A 1 94 ? 14.689 -9.251 -7.987 1.00 76.25 94 LEU A C 1
ATOM 658 O O . LEU A 1 94 ? 15.141 -9.755 -6.958 1.00 76.25 94 LEU A O 1
ATOM 662 N N . GLY A 1 95 ? 15.462 -8.959 -9.037 1.00 70.56 95 GLY A N 1
ATOM 663 C CA . GLY A 1 95 ? 16.886 -9.292 -9.116 1.00 70.56 95 GLY A CA 1
ATOM 664 C C . GLY A 1 95 ? 17.158 -10.799 -9.099 1.00 70.56 95 GLY A C 1
ATOM 665 O O . GLY A 1 95 ? 18.177 -11.231 -8.561 1.00 70.56 95 GLY A O 1
ATOM 666 N N . VAL A 1 96 ? 16.233 -11.603 -9.631 1.00 75.88 96 VAL A N 1
ATOM 667 C CA . VAL A 1 96 ? 16.347 -13.067 -9.683 1.00 75.88 96 VAL A CA 1
ATOM 668 C C . VAL A 1 96 ? 16.670 -13.521 -11.101 1.00 75.88 96 VAL A C 1
ATOM 670 O O . VAL A 1 96 ? 16.049 -13.073 -12.061 1.00 75.88 96 VAL A O 1
ATOM 673 N N . ASP A 1 97 ? 17.638 -14.424 -11.234 1.00 77.12 97 ASP A N 1
ATOM 674 C CA . ASP A 1 97 ? 17.941 -15.060 -12.514 1.00 77.12 97 ASP A CA 1
ATOM 675 C C . ASP A 1 97 ? 16.829 -16.061 -12.857 1.00 77.12 97 ASP A C 1
ATOM 677 O O . ASP A 1 97 ? 16.596 -17.031 -12.132 1.00 77.12 97 ASP A O 1
ATOM 681 N N . LEU A 1 98 ? 16.109 -15.798 -13.947 1.00 70.81 98 LEU A N 1
ATOM 682 C CA . LEU A 1 98 ? 14.979 -16.612 -14.393 1.00 70.81 98 LEU A CA 1
ATOM 683 C C . LEU A 1 98 ? 15.399 -17.792 -15.280 1.00 70.81 98 LEU A C 1
ATOM 685 O O . LEU A 1 98 ? 14.530 -18.543 -15.723 1.00 70.81 98 LEU A O 1
ATOM 689 N N . SER A 1 99 ? 16.702 -17.986 -15.516 1.00 74.00 99 SER A N 1
ATOM 690 C CA . SER A 1 99 ? 17.233 -19.035 -16.400 1.00 74.00 99 SER A CA 1
ATOM 691 C C . SER A 1 99 ? 16.817 -20.461 -16.003 1.00 74.00 99 SER A C 1
ATOM 693 O O . SER A 1 99 ? 16.712 -21.322 -16.872 1.00 74.00 99 SER A O 1
ATOM 695 N N . ASP A 1 100 ? 16.528 -20.694 -14.717 1.00 69.69 100 ASP A N 1
ATOM 696 C CA . ASP A 1 100 ? 16.111 -21.994 -14.161 1.00 69.69 100 ASP A CA 1
ATOM 697 C C . ASP A 1 100 ? 14.616 -22.057 -13.775 1.00 69.69 100 ASP A C 1
ATOM 699 O O . ASP A 1 100 ? 14.150 -23.062 -13.223 1.00 69.69 100 ASP A O 1
ATOM 703 N N . LEU A 1 101 ? 13.827 -21.006 -14.042 1.00 70.81 101 LEU A N 1
ATOM 704 C CA . LEU A 1 101 ? 12.406 -21.006 -13.694 1.00 70.81 101 LEU A CA 1
ATOM 705 C C . LEU A 1 101 ? 11.596 -21.830 -14.708 1.00 70.81 101 LEU A C 1
ATOM 707 O O . LEU A 1 101 ? 11.488 -21.484 -15.882 1.00 70.81 101 LEU A O 1
ATOM 711 N N . VAL A 1 102 ? 10.955 -22.904 -14.239 1.00 70.50 102 VAL A N 1
ATOM 712 C CA . VAL A 1 102 ? 9.997 -23.674 -15.046 1.00 70.50 102 VAL A CA 1
ATOM 713 C C . VAL A 1 102 ? 8.731 -22.842 -15.263 1.00 70.50 102 VAL A C 1
ATOM 715 O O . VAL A 1 102 ? 7.967 -22.609 -14.327 1.00 70.50 102 VAL A O 1
ATOM 718 N N . ILE A 1 103 ? 8.490 -22.419 -16.506 1.00 67.56 103 ILE A N 1
ATOM 719 C CA . ILE A 1 103 ? 7.246 -21.758 -16.918 1.00 67.56 103 ILE A CA 1
ATOM 720 C C . ILE A 1 103 ? 6.239 -22.839 -17.330 1.00 67.56 103 ILE A C 1
ATOM 722 O O . ILE A 1 103 ? 6.412 -23.499 -18.353 1.00 67.56 103 ILE A O 1
ATOM 726 N N . ASP A 1 104 ? 5.170 -23.021 -16.553 1.00 71.19 104 ASP A N 1
ATOM 727 C CA . ASP A 1 104 ? 4.059 -23.893 -16.948 1.00 71.19 104 ASP A CA 1
ATOM 728 C C . ASP A 1 104 ? 3.109 -23.149 -17.902 1.00 71.19 104 ASP A C 1
ATOM 730 O O . ASP A 1 104 ? 2.295 -22.322 -17.494 1.00 71.19 104 ASP A O 1
ATOM 734 N N . THR A 1 105 ? 3.225 -23.430 -19.201 1.00 60.31 105 THR A N 1
ATOM 735 C CA . THR A 1 105 ? 2.351 -22.872 -20.252 1.00 60.31 105 THR A CA 1
ATOM 736 C C . THR A 1 105 ? 1.081 -23.717 -20.487 1.00 60.31 105 THR A C 1
ATOM 738 O O . THR A 1 105 ? 0.259 -23.382 -21.343 1.00 60.31 105 THR A O 1
ATOM 741 N N . SER A 1 106 ? 0.869 -24.824 -19.763 1.00 56.91 106 SER A N 1
ATOM 742 C CA . SER A 1 106 ? -0.139 -25.837 -20.132 1.00 56.91 106 SER A CA 1
ATOM 743 C C . SER A 1 106 ? -1.610 -25.419 -19.945 1.00 56.91 106 SER A C 1
ATOM 745 O O . SER A 1 106 ? -2.498 -26.043 -20.526 1.00 56.91 106 SER A O 1
ATOM 747 N N . GLY A 1 107 ? -1.896 -24.324 -19.232 1.00 53.91 107 GLY A N 1
ATOM 748 C CA . GLY A 1 107 ? -3.262 -23.875 -18.922 1.00 53.91 107 GLY A CA 1
ATOM 749 C C . GLY A 1 107 ? -4.070 -23.213 -20.055 1.00 53.91 107 GLY A C 1
ATOM 750 O O . GLY A 1 107 ? -5.265 -23.003 -19.867 1.00 53.91 107 GLY A O 1
ATOM 751 N N . ASN A 1 108 ? -3.478 -22.886 -21.216 1.00 58.03 108 ASN A N 1
ATOM 752 C CA . ASN A 1 108 ? -4.166 -22.156 -22.308 1.00 58.03 108 ASN A CA 1
ATOM 753 C C . ASN A 1 108 ? -4.171 -22.878 -23.675 1.00 58.03 108 ASN A C 1
ATOM 755 O O . ASN A 1 108 ? -4.480 -22.285 -24.707 1.00 58.03 108 ASN A O 1
ATOM 759 N N . SER A 1 109 ? -3.848 -24.172 -23.722 1.00 55.81 109 SER A N 1
ATOM 760 C CA . SER A 1 109 ? -3.921 -24.954 -24.966 1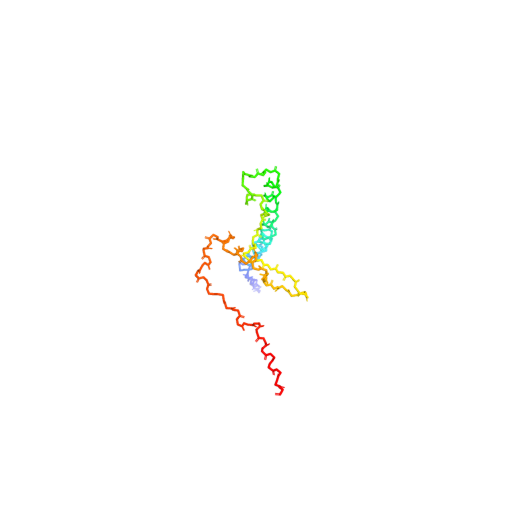.00 55.81 109 SER A CA 1
ATOM 761 C C . SER A 1 109 ? -5.242 -25.727 -25.058 1.00 55.81 109 SER A C 1
ATOM 763 O O . SER A 1 109 ? -5.301 -26.936 -24.845 1.00 55.81 109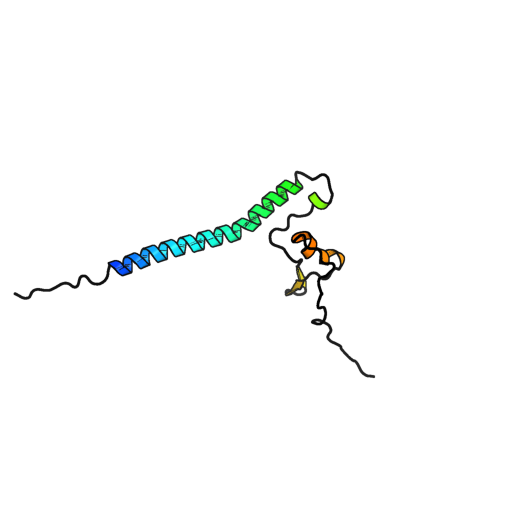 SER A O 1
ATOM 765 N N . SER A 1 110 ? -6.340 -25.032 -25.385 1.00 59.09 110 SER A N 1
ATOM 766 C CA . SER A 1 110 ? -7.552 -25.731 -25.835 1.00 59.09 110 SER A CA 1
ATOM 767 C C . SER A 1 110 ? -7.277 -26.352 -27.211 1.00 59.09 110 SER A C 1
ATOM 769 O O . SER A 1 110 ? -7.294 -25.704 -28.255 1.00 59.09 110 SER A O 1
ATOM 771 N N . SER A 1 111 ? -6.926 -27.635 -27.197 1.00 59.03 111 SER A N 1
ATOM 772 C CA . SER A 1 111 ? -6.683 -28.459 -28.377 1.00 59.03 111 SER A CA 1
ATOM 773 C C . SER A 1 111 ? -8.000 -28.725 -29.115 1.00 59.03 111 SER A C 1
ATOM 775 O O . SER A 1 111 ? -8.677 -29.729 -28.907 1.00 59.03 111 SER A O 1
ATOM 777 N N . GLY A 1 112 ? -8.378 -27.809 -30.005 1.00 54.84 112 GLY A N 1
ATOM 778 C CA . GLY A 1 112 ? -9.431 -28.032 -30.993 1.00 54.84 112 GLY A CA 1
ATOM 779 C C . GLY A 1 112 ? -8.965 -29.003 -32.080 1.00 54.84 112 GLY A C 1
ATOM 780 O O . GLY A 1 112 ? -8.536 -28.577 -33.148 1.00 54.84 112 GLY A O 1
ATOM 781 N N . SER A 1 113 ? -9.034 -30.308 -31.810 1.00 53.31 113 SER A N 1
ATOM 782 C CA . SER A 1 113 ? -8.855 -31.355 -32.825 1.00 53.31 113 SER A CA 1
ATOM 783 C C . SER A 1 113 ? -10.097 -31.419 -33.721 1.00 53.31 113 SER A C 1
ATOM 785 O O . SER A 1 113 ? -11.091 -32.064 -33.388 1.00 53.31 113 SER A O 1
ATOM 787 N N . GLY A 1 114 ? -10.064 -30.702 -34.846 1.00 50.84 114 GLY A N 1
ATOM 788 C CA . GLY A 1 114 ? -11.014 -30.863 -35.945 1.00 50.84 114 GLY A CA 1
ATOM 789 C C . GLY A 1 114 ? -10.616 -32.066 -36.795 1.00 50.84 114 GLY A C 1
ATOM 790 O O . GLY A 1 114 ? -9.741 -31.954 -37.650 1.00 50.84 114 GLY A O 1
ATOM 791 N N . GLY A 1 115 ? -11.229 -33.219 -36.524 1.00 51.56 115 GLY A N 1
ATOM 792 C CA . GLY A 1 115 ? -11.113 -34.407 -37.366 1.00 51.56 115 GLY A CA 1
ATOM 793 C C . GLY A 1 115 ? -11.808 -34.193 -38.711 1.00 51.56 115 GLY A C 1
ATOM 794 O O . GLY A 1 115 ? -12.932 -33.692 -38.749 1.00 51.56 115 GLY A O 1
ATOM 795 N N . ASN A 1 116 ? -11.126 -34.581 -39.786 1.00 52.47 116 ASN A N 1
ATOM 796 C CA . ASN A 1 116 ? -11.674 -34.715 -41.132 1.00 52.47 116 ASN A CA 1
ATOM 797 C C . ASN A 1 116 ? -11.649 -36.195 -41.520 1.00 52.47 116 ASN A C 1
ATOM 799 O O . ASN A 1 116 ? -10.631 -36.849 -41.188 1.00 52.47 116 ASN A O 1
#

Foldseek 3Di:
DDDPDDDPPDPVPVVVVVVVVVVVVVVVVVVVVCVVVQVVVQVVVQVVQCVVDDPDPVSNDGRDPPPLFDWDQDPNDTHGDPPPVRRCSNCVVVVHDCPPPDDDPPPPDPPPPDDD

Secondary structure (DSSP, 8-state):
----------HHHHHHHHHHHHHHHHHHHHHHHHHHHHHHHHHHHHHHHHHS--SSGGGGS---SS-SS-EEEETTEEEE---TTTTTHHHHHHT--GGG-----GGG--------